Protein AF-A0A969EK80-F1 (afdb_monomer)

Structure (mmCIF, N/CA/C/O backbone):
data_AF-A0A969EK80-F1
#
_entry.id   AF-A0A969EK80-F1
#
loop_
_atom_site.group_PDB
_atom_site.id
_atom_site.type_symbol
_atom_site.label_atom_id
_atom_site.label_alt_id
_atom_site.label_comp_id
_atom_site.label_asym_id
_atom_site.label_entity_id
_atom_site.label_seq_id
_atom_site.pdbx_PDB_ins_code
_atom_site.Cartn_x
_atom_site.Cartn_y
_atom_site.Cartn_z
_atom_site.occupancy
_atom_site.B_iso_or_equiv
_atom_site.auth_seq_id
_atom_site.auth_comp_id
_atom_site.auth_asym_id
_atom_site.auth_atom_id
_atom_site.pdbx_PDB_model_num
ATOM 1 N N . LYS A 1 1 ? 2.230 -4.912 15.226 1.00 73.62 1 LYS A N 1
ATOM 2 C CA . LYS A 1 1 ? 1.645 -5.180 16.568 1.00 73.62 1 LYS A CA 1
ATOM 3 C C . LYS A 1 1 ? 0.458 -4.254 16.866 1.00 73.62 1 LYS A C 1
ATOM 5 O O . LYS A 1 1 ? -0.583 -4.773 17.233 1.00 73.62 1 LYS A O 1
ATOM 10 N N . LEU A 1 2 ? 0.560 -2.945 16.604 1.00 80.88 2 LEU A N 1
ATOM 11 C CA . LEU A 1 2 ? -0.533 -1.974 16.789 1.00 80.88 2 LEU A CA 1
ATOM 12 C C . LEU A 1 2 ? -1.799 -2.274 15.960 1.00 80.88 2 LEU A C 1
ATOM 14 O O . LEU A 1 2 ? -2.866 -2.432 16.535 1.00 80.88 2 LEU A O 1
ATOM 18 N N . ILE A 1 3 ? -1.672 -2.473 14.638 1.00 86.50 3 ILE A N 1
ATOM 19 C CA . ILE A 1 3 ? -2.818 -2.805 13.757 1.00 86.50 3 ILE A CA 1
ATOM 20 C C . ILE A 1 3 ? -3.572 -4.050 14.236 1.00 86.50 3 ILE A C 1
ATOM 22 O O . ILE A 1 3 ? -4.794 -4.103 14.173 1.00 86.50 3 ILE A O 1
ATOM 26 N N . LYS A 1 4 ? -2.843 -5.057 14.727 1.00 90.69 4 LYS A N 1
ATOM 27 C CA . LYS A 1 4 ? -3.450 -6.268 15.284 1.00 90.69 4 LYS A CA 1
ATOM 28 C C . LYS A 1 4 ? -4.295 -5.930 16.517 1.00 90.69 4 LYS A C 1
ATOM 30 O O . LYS A 1 4 ? -5.437 -6.350 16.582 1.00 90.69 4 LYS A O 1
ATOM 35 N N . ARG A 1 5 ? -3.769 -5.111 17.432 1.00 87.12 5 ARG A N 1
ATOM 36 C CA . ARG A 1 5 ? -4.482 -4.701 18.648 1.00 87.12 5 ARG A CA 1
ATOM 37 C C . ARG A 1 5 ? -5.740 -3.879 18.352 1.00 87.12 5 ARG A C 1
ATOM 39 O O . ARG A 1 5 ? -6.746 -4.103 19.007 1.00 87.12 5 ARG A O 1
ATOM 46 N N . ILE A 1 6 ? -5.688 -2.996 17.351 1.00 89.25 6 ILE A N 1
ATOM 47 C CA . ILE A 1 6 ? -6.847 -2.220 16.874 1.00 89.25 6 ILE A CA 1
ATOM 48 C C . ILE A 1 6 ? -7.945 -3.147 16.334 1.00 89.25 6 ILE A C 1
ATOM 50 O O . ILE A 1 6 ? -9.118 -2.918 16.583 1.00 89.25 6 ILE A O 1
ATOM 54 N N . LYS A 1 7 ? -7.573 -4.218 15.625 1.00 90.19 7 LYS A N 1
ATOM 55 C CA . LYS A 1 7 ? -8.531 -5.192 15.073 1.00 90.19 7 LYS A CA 1
ATOM 56 C C . LYS A 1 7 ? -9.137 -6.146 16.109 1.00 90.19 7 LYS A C 1
ATOM 58 O O . LYS A 1 7 ? -10.081 -6.849 15.780 1.00 90.19 7 LYS A O 1
ATOM 63 N N . GLU A 1 8 ? -8.556 -6.229 17.302 1.00 94.94 8 GLU A N 1
ATOM 64 C CA . GLU A 1 8 ? -8.926 -7.190 18.354 1.00 94.94 8 GLU A CA 1
ATOM 65 C C . GLU A 1 8 ? -9.609 -6.524 19.559 1.00 94.94 8 GLU A C 1
ATOM 67 O O . GLU A 1 8 ? -9.845 -7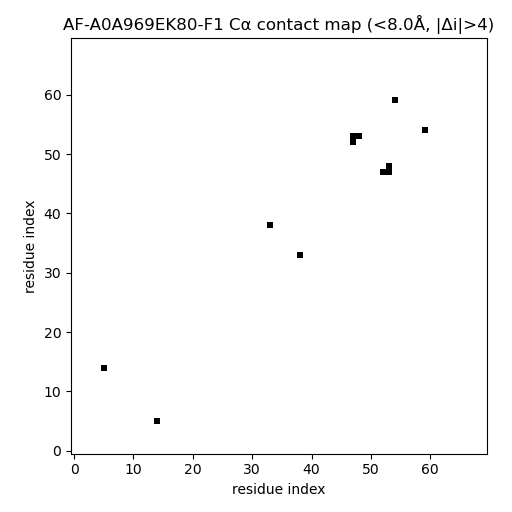.189 20.565 1.00 94.94 8 GLU A O 1
ATOM 72 N N . THR A 1 9 ? -9.851 -5.212 19.513 1.00 92.06 9 THR A N 1
ATOM 73 C CA . THR A 1 9 ? -10.467 -4.456 20.609 1.00 92.06 9 THR A CA 1
ATOM 74 C C . THR A 1 9 ? -11.861 -3.985 20.211 1.00 92.06 9 THR A C 1
ATOM 76 O O . THR A 1 9 ? -12.030 -3.451 19.120 1.00 92.06 9 THR A O 1
ATOM 79 N N . ASP A 1 10 ? -12.826 -4.136 21.119 1.00 94.25 10 ASP A N 1
ATOM 80 C CA . ASP A 1 10 ? -14.209 -3.651 20.964 1.00 94.25 10 ASP A CA 1
ATOM 81 C C . ASP A 1 10 ? -14.483 -2.391 21.814 1.00 94.25 10 ASP A C 1
ATOM 83 O O . ASP A 1 10 ? -15.616 -1.929 21.926 1.00 94.25 10 ASP A O 1
ATOM 87 N N . ASP A 1 11 ? -13.447 -1.838 22.459 1.00 96.38 11 ASP A N 1
ATOM 88 C CA . ASP A 1 11 ? -13.538 -0.593 23.228 1.00 96.38 11 ASP A CA 1
ATOM 89 C C . ASP A 1 11 ? -13.705 0.612 22.289 1.00 96.38 11 ASP A C 1
ATOM 91 O O . ASP A 1 11 ? -12.737 1.147 21.741 1.00 96.38 11 ASP A O 1
ATOM 95 N N . GLU A 1 12 ? -14.958 1.023 22.105 1.00 94.25 12 GLU A N 1
ATOM 96 C CA . GLU A 1 12 ? -15.362 2.113 21.217 1.00 94.25 12 GLU A CA 1
ATOM 97 C C . GLU A 1 12 ? -14.712 3.455 21.586 1.00 94.25 12 GLU A C 1
ATOM 99 O O . GLU A 1 12 ? -14.276 4.185 20.699 1.00 94.25 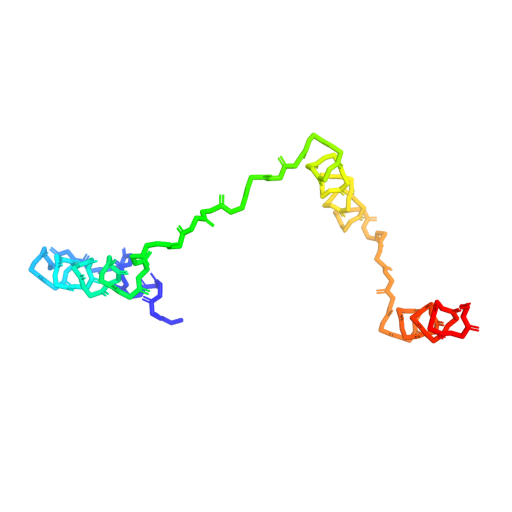12 GLU A O 1
ATOM 104 N N . LYS A 1 13 ? -14.549 3.752 22.883 1.00 95.38 13 LYS A N 1
ATOM 105 C CA . LYS A 1 13 ? -13.934 5.012 23.334 1.00 95.38 13 LYS A CA 1
ATOM 106 C C . LYS A 1 13 ? -12.460 5.072 22.963 1.00 95.38 13 LYS A C 1
ATOM 108 O O . LYS A 1 13 ? -11.974 6.105 22.514 1.00 95.38 13 LYS A O 1
ATOM 113 N N . LEU A 1 14 ? -11.744 3.962 23.135 1.00 93.69 14 LEU A N 1
ATOM 114 C CA . LEU A 1 14 ? -10.337 3.878 22.749 1.00 93.69 14 LEU A CA 1
ATOM 115 C C . LEU A 1 14 ? -10.157 4.047 21.234 1.00 93.69 14 LEU A C 1
ATOM 117 O O . LEU A 1 14 ? -9.212 4.705 20.796 1.00 93.69 14 LEU A O 1
ATOM 121 N N . LEU A 1 15 ? -11.045 3.447 20.438 1.00 94.81 15 LEU A N 1
ATOM 122 C CA . LEU A 1 15 ? -11.022 3.574 18.981 1.00 94.81 15 LEU A CA 1
ATOM 123 C C . LEU A 1 15 ? -11.330 5.006 18.530 1.00 94.81 15 LEU A C 1
ATOM 125 O O . LEU A 1 15 ? -10.657 5.506 17.631 1.00 94.81 15 LEU A O 1
ATOM 129 N N . GLU A 1 16 ? -12.292 5.671 19.171 1.00 94.69 16 GLU A N 1
ATOM 130 C CA . GLU A 1 16 ? -12.653 7.057 18.869 1.00 94.69 16 GLU A CA 1
ATOM 131 C C . GLU A 1 16 ? -11.496 8.024 19.159 1.00 94.69 16 GLU A C 1
ATOM 133 O O . GLU A 1 16 ? -11.144 8.843 18.311 1.00 94.69 16 GLU A O 1
ATOM 138 N N . GLU A 1 17 ? -10.839 7.892 20.311 1.00 93.06 17 GLU A N 1
ATOM 139 C CA . GLU A 1 17 ? -9.685 8.731 20.659 1.00 93.06 17 GLU A CA 1
ATOM 140 C C . GLU A 1 17 ? -8.485 8.476 19.734 1.00 93.06 17 GLU A C 1
ATOM 142 O O . GLU A 1 17 ? -7.820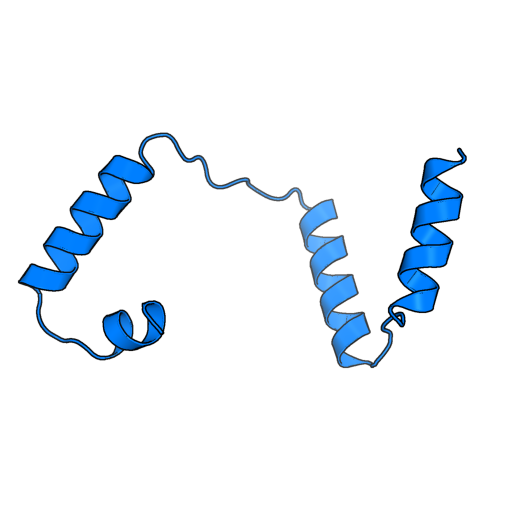 9.414 19.290 1.00 93.06 17 GLU A O 1
ATOM 147 N N . ALA A 1 18 ? -8.233 7.213 19.372 1.00 91.44 18 ALA A N 1
ATOM 148 C CA . ALA A 1 18 ? -7.203 6.877 18.393 1.00 91.44 18 ALA A CA 1
ATOM 149 C C . ALA A 1 18 ? -7.517 7.466 17.009 1.00 91.44 18 ALA A C 1
ATOM 151 O O . ALA A 1 18 ? -6.607 7.940 16.330 1.00 91.44 18 ALA A O 1
ATOM 152 N N . TYR A 1 19 ? -8.788 7.456 16.596 1.00 91.00 19 TYR A N 1
ATOM 153 C CA . TYR A 1 19 ? -9.226 8.057 15.340 1.00 91.00 19 TYR A CA 1
ATOM 154 C C . TYR A 1 19 ? -9.010 9.573 15.337 1.00 91.00 19 TYR A C 1
ATOM 156 O O . TYR A 1 19 ? -8.389 10.082 14.410 1.00 91.00 19 TYR A O 1
ATOM 164 N N . ARG A 1 20 ? -9.432 10.281 16.394 1.00 91.69 20 ARG A N 1
ATOM 165 C CA . ARG A 1 20 ? -9.243 11.738 16.524 1.00 91.69 20 ARG A CA 1
ATOM 166 C C . ARG A 1 20 ? -7.771 12.135 16.453 1.00 91.69 20 ARG A C 1
ATOM 168 O O . ARG A 1 20 ? -7.423 13.069 15.740 1.00 91.69 20 ARG A O 1
ATOM 175 N N . LEU A 1 21 ? -6.902 11.401 17.151 1.00 91.31 21 LEU A N 1
ATOM 176 C CA . LEU A 1 21 ? -5.461 11.646 17.103 1.00 91.31 21 LEU A CA 1
ATOM 177 C C . LEU A 1 21 ? -4.908 11.455 15.684 1.00 91.31 21 LEU A C 1
ATOM 179 O O . LEU A 1 21 ? -4.144 12.285 15.204 1.00 91.31 21 LEU A O 1
ATOM 183 N N . LEU A 1 22 ? -5.303 10.375 15.004 1.00 89.06 22 LEU A N 1
ATOM 184 C CA . LEU A 1 22 ? -4.866 10.110 13.633 1.00 89.06 22 LEU A CA 1
ATOM 185 C C . LEU A 1 22 ? -5.378 11.168 12.657 1.00 89.06 22 LEU A C 1
ATOM 187 O O . LEU A 1 22 ? -4.630 11.575 11.777 1.00 89.06 22 LEU A O 1
ATOM 191 N N . GLU A 1 23 ? -6.620 11.619 12.800 1.00 87.75 23 GLU A N 1
ATOM 192 C CA . GLU A 1 23 ? -7.205 12.661 11.957 1.00 87.75 23 GLU A CA 1
ATOM 193 C C . GLU A 1 23 ? -6.458 13.991 12.113 1.00 87.75 23 GLU A C 1
ATOM 195 O O . GLU A 1 23 ? -6.114 14.601 11.107 1.00 87.75 23 GLU A O 1
ATOM 200 N N . MET A 1 24 ? -6.106 14.384 13.343 1.00 89.00 24 MET A N 1
ATOM 201 C CA . MET A 1 24 ? -5.284 15.576 13.597 1.00 89.00 24 MET A CA 1
ATOM 202 C C . MET A 1 24 ? -3.882 15.467 12.984 1.00 89.00 24 MET A C 1
ATOM 204 O O . MET A 1 24 ? -3.400 16.406 12.360 1.00 89.00 24 MET A O 1
ATOM 208 N N . GLU A 1 25 ? -3.219 14.319 13.142 1.00 86.12 25 GLU A N 1
ATOM 209 C CA . GLU A 1 25 ? -1.866 14.095 12.606 1.00 86.12 25 GLU A CA 1
ATOM 210 C C . GLU A 1 25 ? -1.849 13.965 11.076 1.00 86.12 25 GLU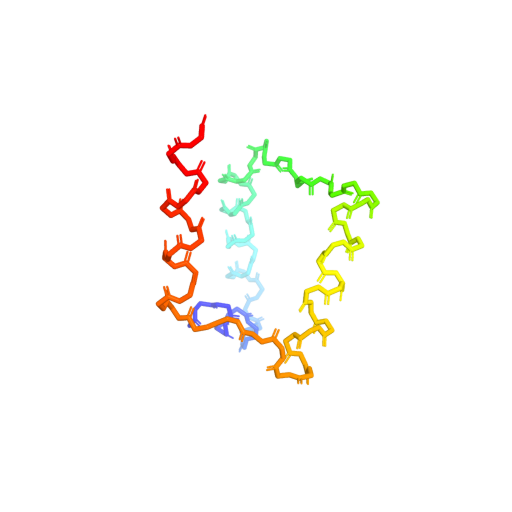 A C 1
ATOM 212 O O . GLU A 1 25 ? -0.826 14.205 10.436 1.00 86.12 25 GLU A O 1
ATOM 217 N N . THR A 1 26 ? -2.973 13.559 10.483 1.00 84.44 26 THR A N 1
ATOM 218 C CA . THR A 1 26 ? -3.110 13.360 9.035 1.00 84.44 26 THR A CA 1
ATOM 219 C C . THR A 1 26 ? -3.924 14.456 8.356 1.00 84.44 26 THR A C 1
ATOM 221 O O . THR A 1 26 ? -4.249 14.342 7.172 1.00 84.44 26 THR A O 1
ATOM 224 N N . GLU A 1 27 ? -4.215 15.551 9.059 1.00 82.56 27 GLU A N 1
ATOM 225 C CA . GLU A 1 27 ? -4.883 16.705 8.474 1.00 82.56 27 GLU A CA 1
ATOM 226 C C . GLU A 1 27 ? -4.027 17.259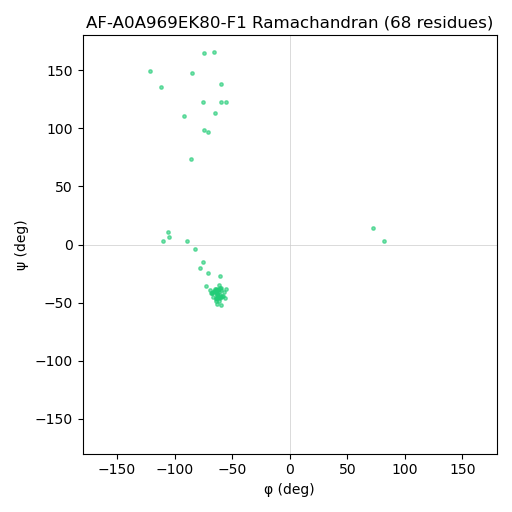 7.321 1.00 82.56 27 GLU A C 1
ATOM 228 O O . GLU A 1 27 ? -2.842 17.561 7.469 1.00 82.56 27 GLU A O 1
ATOM 233 N N . GLY A 1 28 ? -4.608 17.322 6.121 1.00 77.31 28 GLY A N 1
ATOM 234 C CA . GLY A 1 28 ? -3.894 17.716 4.902 1.00 77.31 28 GLY A CA 1
ATOM 235 C C . GLY A 1 28 ? -3.078 16.606 4.224 1.00 77.31 28 GLY A C 1
ATOM 236 O O . GLY A 1 28 ? -2.446 16.864 3.198 1.00 77.31 28 GLY A O 1
ATOM 237 N N . PHE A 1 29 ? -3.109 15.364 4.721 1.00 84.31 29 PHE A N 1
ATOM 238 C CA . PHE A 1 29 ? -2.528 14.226 4.008 1.00 84.31 29 PHE A CA 1
ATOM 239 C C . PHE A 1 29 ? -3.432 13.846 2.835 1.00 84.31 29 PHE A C 1
ATOM 241 O O . PHE A 1 29 ? -4.413 13.112 2.974 1.00 84.31 29 PHE A O 1
ATOM 248 N N . GLU A 1 30 ? -3.085 14.298 1.635 1.00 80.62 30 GLU A N 1
ATOM 249 C CA . GLU A 1 30 ? -3.744 13.806 0.433 1.00 80.62 30 GLU A CA 1
ATOM 250 C C . GLU A 1 30 ? -3.241 12.403 0.084 1.00 80.62 30 GLU A C 1
ATOM 252 O O . GLU A 1 30 ? -2.052 12.159 -0.133 1.00 80.62 30 GLU A O 1
ATOM 257 N N . THR A 1 31 ? -4.165 11.445 -0.008 1.00 82.88 31 THR A N 1
ATOM 258 C CA . THR A 1 31 ? -3.826 10.118 -0.527 1.00 82.88 31 THR A CA 1
ATOM 259 C C . THR A 1 31 ? -3.421 10.244 -1.993 1.00 82.88 31 THR A C 1
ATOM 261 O O . THR A 1 31 ? -4.280 10.496 -2.845 1.00 82.88 31 THR A O 1
ATOM 264 N N . TYR A 1 32 ? -2.147 9.988 -2.301 1.00 87.12 32 TYR A N 1
ATOM 265 C CA . TYR A 1 32 ? -1.659 9.999 -3.677 1.00 87.12 32 TYR A CA 1
ATOM 266 C C . TYR A 1 32 ? -2.470 9.039 -4.556 1.00 87.12 32 TYR A C 1
ATOM 268 O O . TYR A 1 32 ? -2.580 7.836 -4.285 1.00 87.12 32 TYR A O 1
ATOM 276 N N . LYS A 1 33 ? -3.064 9.575 -5.624 1.00 92.25 33 LYS A N 1
ATOM 277 C CA . LYS A 1 33 ? -3.827 8.790 -6.592 1.00 92.25 33 LYS A CA 1
ATOM 278 C C . LYS A 1 33 ? -2.901 8.349 -7.711 1.00 92.25 33 LYS A C 1
ATOM 280 O O . LYS A 1 33 ? -2.483 9.151 -8.537 1.00 92.25 33 LYS A O 1
ATOM 285 N N . LEU A 1 34 ? -2.628 7.048 -7.742 1.00 94.81 34 LEU A N 1
ATOM 286 C CA . LEU A 1 34 ? -1.833 6.446 -8.803 1.00 94.81 34 LEU A CA 1
ATOM 287 C C . LEU A 1 34 ? -2.487 6.662 -10.174 1.00 94.81 34 LEU A C 1
ATOM 289 O O . LEU A 1 34 ? -3.702 6.462 -10.327 1.00 94.81 34 LEU A O 1
ATOM 293 N N . THR A 1 35 ? -1.668 6.986 -11.172 1.00 97.31 35 THR A N 1
ATOM 294 C CA . THR A 1 35 ? -2.071 6.998 -12.581 1.00 97.31 35 THR A CA 1
ATOM 295 C C . THR A 1 35 ? -2.410 5.583 -13.058 1.00 97.31 35 THR A C 1
ATOM 297 O O . THR A 1 35 ? -2.088 4.584 -12.407 1.00 97.31 35 THR A O 1
ATOM 300 N N . MET A 1 36 ? -3.073 5.472 -14.211 1.00 97.25 36 MET A N 1
ATOM 301 C CA . MET A 1 36 ? -3.372 4.164 -14.807 1.00 97.25 36 MET A CA 1
ATOM 302 C C . MET A 1 36 ? -2.100 3.367 -15.112 1.00 97.25 36 MET A C 1
ATOM 304 O O . MET A 1 36 ? -2.061 2.167 -14.844 1.00 97.25 36 MET A O 1
ATOM 308 N N . ASP A 1 37 ? -1.047 4.035 -15.581 1.00 97.75 37 ASP A N 1
ATOM 309 C CA . ASP A 1 37 ? 0.229 3.389 -15.892 1.00 97.75 37 ASP A CA 1
ATOM 310 C C . ASP A 1 37 ? 0.937 2.889 -14.632 1.00 97.75 37 ASP A C 1
ATOM 312 O O . ASP A 1 37 ? 1.419 1.759 -14.602 1.00 97.75 37 ASP A O 1
ATOM 316 N N . GLN A 1 38 ? 0.923 3.675 -13.552 1.00 97.38 38 GLN A N 1
ATOM 317 C CA . GLN A 1 38 ? 1.482 3.254 -12.265 1.00 97.38 38 GLN A CA 1
ATOM 318 C C . GLN A 1 38 ? 0.734 2.044 -11.691 1.00 97.38 38 GLN A C 1
ATOM 320 O O . GLN A 1 38 ? 1.359 1.104 -11.203 1.00 97.38 38 GLN A O 1
ATOM 325 N N . LYS A 1 39 ? -0.605 2.032 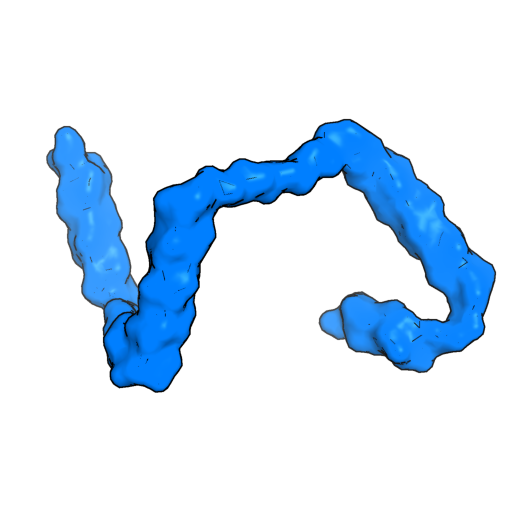-11.773 1.00 97.62 39 LYS A N 1
ATOM 326 C CA . LYS A 1 39 ? -1.413 0.874 -11.352 1.00 97.62 39 LYS A CA 1
ATOM 327 C C . LYS A 1 39 ? -1.063 -0.370 -12.163 1.00 97.62 39 LYS A C 1
ATOM 329 O O . LYS A 1 39 ? -0.827 -1.423 -11.579 1.00 97.62 39 LYS A O 1
ATOM 334 N N . LYS A 1 40 ? -0.966 -0.229 -13.488 1.00 97.94 40 LYS A N 1
ATOM 335 C CA . LYS A 1 40 ? -0.591 -1.321 -14.390 1.00 97.94 40 LYS A CA 1
ATOM 336 C C . LYS A 1 40 ? 0.796 -1.878 -14.059 1.00 97.94 40 LYS A C 1
ATOM 338 O O . LYS A 1 40 ? 0.939 -3.093 -13.966 1.00 97.94 40 LYS A O 1
ATOM 343 N N . ALA A 1 41 ? 1.781 -1.009 -13.831 1.00 96.94 41 ALA A N 1
ATOM 344 C CA . ALA A 1 41 ? 3.132 -1.417 -13.449 1.00 96.94 41 ALA A CA 1
ATOM 345 C C . ALA A 1 41 ? 3.138 -2.204 -12.126 1.00 96.94 41 ALA A C 1
ATOM 347 O O . ALA A 1 41 ? 3.752 -3.263 -12.034 1.00 96.94 41 ALA A O 1
ATOM 348 N N . ILE A 1 42 ? 2.385 -1.743 -11.121 1.00 96.44 42 ILE A N 1
ATOM 349 C CA . ILE A 1 42 ? 2.249 -2.444 -9.835 1.00 96.44 42 ILE A CA 1
ATOM 350 C C . ILE A 1 42 ? 1.593 -3.818 -10.009 1.00 96.44 42 ILE A C 1
ATOM 352 O O . ILE A 1 42 ? 2.043 -4.795 -9.403 1.00 96.44 42 ILE A O 1
ATOM 356 N N . ASP A 1 43 ? 0.533 -3.912 -10.811 1.00 97.56 43 ASP A N 1
ATOM 357 C CA . ASP A 1 43 ? -0.156 -5.178 -11.066 1.00 97.56 43 ASP A CA 1
ATOM 358 C C . ASP A 1 43 ? 0.752 -6.182 -11.786 1.00 97.56 43 ASP A C 1
ATOM 360 O O . ASP A 1 43 ? 0.768 -7.368 -11.440 1.00 97.56 43 ASP A O 1
ATOM 364 N N . GLU A 1 44 ? 1.566 -5.704 -12.725 1.00 97.00 44 GLU A N 1
ATOM 365 C CA . GLU A 1 44 ? 2.581 -6.508 -13.395 1.00 97.00 44 GLU A CA 1
ATOM 366 C C . GLU A 1 44 ? 3.649 -7.010 -12.415 1.00 97.00 44 GLU A C 1
ATOM 368 O O . GLU A 1 44 ? 3.863 -8.222 -12.328 1.00 97.00 44 GLU A O 1
ATOM 373 N N . SER A 1 45 ? 4.252 -6.129 -11.609 1.00 95.06 45 SER A N 1
ATOM 374 C CA . SER A 1 45 ? 5.239 -6.525 -10.594 1.00 95.06 45 SER A CA 1
ATOM 375 C C . SER A 1 45 ? 4.669 -7.554 -9.615 1.00 95.06 45 SER A C 1
ATOM 377 O O . SER A 1 45 ? 5.316 -8.547 -9.281 1.00 95.06 45 SER A O 1
ATOM 379 N N . ARG A 1 46 ? 3.413 -7.381 -9.185 1.00 96.06 46 ARG A N 1
ATOM 380 C CA . ARG A 1 46 ? 2.726 -8.356 -8.322 1.00 96.06 46 ARG A CA 1
ATOM 381 C C . ARG A 1 46 ? 2.566 -9.715 -9.001 1.00 96.06 46 ARG A C 1
ATOM 383 O O . ARG A 1 46 ? 2.677 -10.743 -8.331 1.00 96.06 46 ARG A O 1
ATOM 390 N N . ALA A 1 47 ? 2.288 -9.742 -10.303 1.00 97.19 47 ALA A N 1
ATOM 391 C CA . ALA A 1 47 ? 2.194 -10.981 -11.066 1.00 97.19 47 ALA A CA 1
ATOM 392 C C . ALA A 1 47 ? 3.564 -11.659 -11.240 1.00 97.19 47 ALA A C 1
ATOM 394 O O . ALA A 1 47 ? 3.642 -12.881 -11.125 1.00 97.19 47 ALA A O 1
ATOM 395 N N . GLN A 1 48 ? 4.628 -10.887 -11.466 1.00 95.62 48 GLN A N 1
ATOM 396 C CA . GLN A 1 48 ? 6.005 -11.381 -11.562 1.00 95.62 48 GLN A CA 1
ATOM 397 C C . GLN A 1 48 ? 6.456 -12.035 -10.246 1.00 95.62 48 GLN A C 1
ATOM 399 O O . GLN A 1 48 ? 6.872 -13.194 -10.250 1.00 95.62 48 GLN A O 1
ATOM 404 N N . ILE A 1 49 ? 6.237 -11.371 -9.103 1.00 93.12 49 ILE A N 1
ATOM 405 C CA . ILE A 1 49 ? 6.546 -11.923 -7.770 1.00 93.12 49 ILE A CA 1
ATOM 406 C C . ILE A 1 49 ? 5.825 -13.259 -7.548 1.00 93.12 49 ILE A C 1
ATOM 408 O O . ILE A 1 49 ? 6.439 -14.237 -7.128 1.00 93.12 49 ILE A O 1
ATOM 412 N N . LYS A 1 50 ? 4.530 -13.340 -7.886 1.00 94.56 50 LYS A N 1
ATOM 413 C CA . LYS A 1 50 ? 3.755 -14.591 -7.776 1.00 94.56 50 LYS A CA 1
ATOM 414 C C . LYS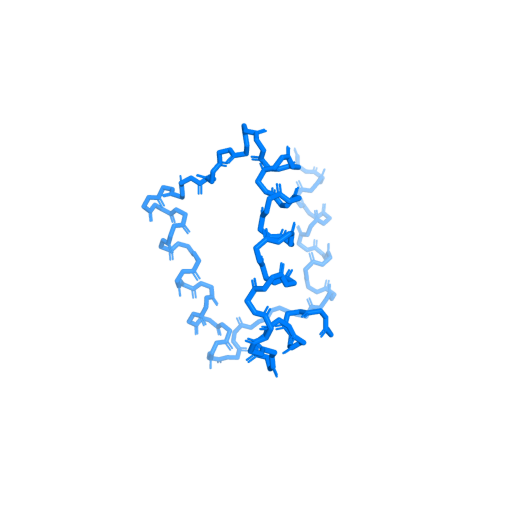 A 1 50 ? 4.309 -15.725 -8.643 1.00 94.56 50 LYS A C 1
ATOM 416 O O . LYS A 1 50 ? 4.108 -16.887 -8.306 1.00 94.56 50 LYS A O 1
ATOM 421 N N . LYS A 1 51 ? 4.980 -15.401 -9.749 1.00 96.56 51 LYS A N 1
ATOM 422 C CA . LYS A 1 51 ? 5.625 -16.360 -10.659 1.00 96.56 51 LYS A CA 1
ATOM 423 C C . LYS A 1 51 ? 7.076 -16.676 -10.273 1.00 96.56 51 LYS A C 1
ATOM 425 O O . LYS A 1 51 ? 7.737 -17.399 -11.009 1.00 96.56 51 LYS A O 1
ATOM 430 N N . GLY A 1 52 ? 7.582 -16.133 -9.161 1.00 93.31 52 GLY A N 1
ATOM 431 C CA . GLY A 1 52 ? 8.986 -16.269 -8.761 1.00 93.31 52 GLY A CA 1
ATOM 432 C C . GLY A 1 52 ? 9.954 -15.446 -9.616 1.00 93.31 52 GLY A C 1
ATOM 433 O O . GLY A 1 52 ? 11.158 -15.669 -9.569 1.00 93.31 52 GLY A O 1
ATOM 434 N N . GLN A 1 53 ? 9.440 -14.501 -10.407 1.00 94.25 53 GLN A N 1
ATOM 435 C CA . GLN A 1 53 ? 10.234 -13.575 -11.211 1.00 94.25 53 GLN A CA 1
ATOM 436 C C . GLN A 1 53 ? 10.620 -12.377 -10.338 1.00 94.25 53 GLN A C 1
ATOM 438 O O . GLN A 1 53 ? 10.033 -11.302 -10.432 1.00 94.25 53 GLN A O 1
ATOM 443 N N . SER A 1 54 ? 11.562 -12.601 -9.427 1.00 90.38 54 SER A N 1
ATOM 444 C CA . SER A 1 54 ? 12.123 -11.583 -8.538 1.00 90.38 54 SER A CA 1
ATOM 445 C C . SER A 1 54 ? 13.629 -11.488 -8.732 1.00 90.38 54 SER A C 1
ATOM 447 O O . SER A 1 54 ? 14.278 -12.495 -9.009 1.00 90.38 54 SER A O 1
ATOM 449 N N . LEU A 1 55 ? 14.178 -10.296 -8.533 1.00 90.00 55 LEU A N 1
ATOM 450 C CA . LEU A 1 55 ? 15.620 -10.078 -8.509 1.00 90.00 55 LEU A CA 1
ATOM 451 C C . LEU A 1 55 ? 16.176 -10.370 -7.112 1.00 90.00 55 LEU A C 1
ATOM 453 O O . LEU A 1 55 ? 15.493 -10.159 -6.105 1.00 90.00 55 LEU A O 1
ATOM 457 N N . THR A 1 56 ? 17.412 -10.857 -7.050 1.00 92.88 56 THR A N 1
ATOM 458 C CA . THR A 1 56 ? 18.165 -10.923 -5.798 1.00 92.88 56 THR A CA 1
ATOM 459 C C . THR A 1 56 ? 18.653 -9.535 -5.405 1.00 92.88 56 THR A C 1
ATOM 461 O O . THR A 1 56 ? 18.677 -8.602 -6.209 1.00 92.88 56 THR A O 1
ATOM 464 N N . ASN A 1 57 ? 19.072 -9.400 -4.152 1.00 90.56 57 ASN A N 1
A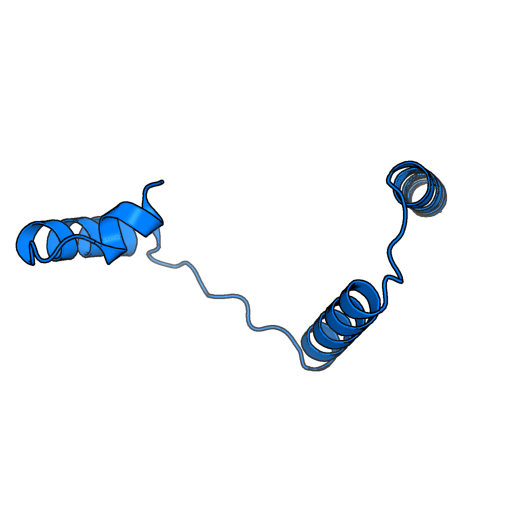TOM 465 C CA . ASN A 1 57 ? 19.590 -8.138 -3.645 1.00 90.56 57 ASN A CA 1
ATOM 466 C C . ASN A 1 57 ? 20.834 -7.676 -4.425 1.00 90.56 57 ASN A C 1
ATOM 468 O O . ASN A 1 57 ? 20.990 -6.493 -4.700 1.00 90.56 57 ASN A O 1
ATOM 472 N N . GLU A 1 58 ? 21.694 -8.613 -4.828 1.00 94.44 58 GLU A N 1
ATOM 473 C CA . GLU A 1 58 ? 22.890 -8.330 -5.626 1.00 94.44 58 GLU A CA 1
ATOM 474 C C . GLU A 1 58 ? 22.537 -7.780 -7.012 1.00 94.44 58 GLU A C 1
ATOM 476 O O . GLU A 1 58 ? 23.168 -6.832 -7.470 1.00 94.44 58 GLU A O 1
ATOM 481 N N . GLN A 1 59 ? 21.510 -8.342 -7.657 1.00 93.06 59 GLN A N 1
ATOM 482 C CA . GLN A 1 59 ? 21.040 -7.888 -8.970 1.00 93.06 59 GLN 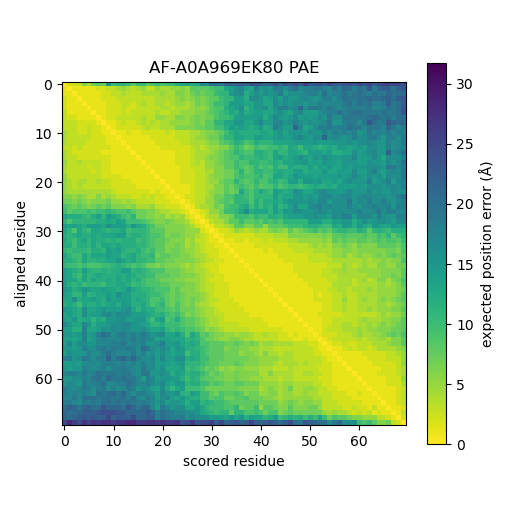A CA 1
ATOM 483 C C . GLN A 1 59 ? 20.448 -6.479 -8.885 1.00 93.06 59 GLN A C 1
ATOM 485 O O . GLN A 1 59 ? 20.816 -5.617 -9.672 1.00 93.06 59 GLN A O 1
ATOM 490 N N . VAL A 1 60 ? 19.614 -6.213 -7.874 1.00 92.12 60 VAL A N 1
ATOM 491 C CA . VAL A 1 60 ? 19.029 -4.878 -7.661 1.00 92.12 60 VAL A CA 1
ATOM 492 C C . VAL A 1 60 ? 20.103 -3.822 -7.396 1.00 92.12 60 VAL A C 1
ATOM 494 O O . VAL A 1 60 ? 20.000 -2.712 -7.915 1.00 92.12 60 VAL A O 1
ATOM 497 N N . ASN A 1 61 ? 21.130 -4.151 -6.609 1.00 92.19 61 ASN A N 1
ATOM 498 C CA . ASN A 1 61 ? 22.232 -3.226 -6.346 1.00 92.19 61 ASN A CA 1
ATOM 499 C C . ASN A 1 61 ? 23.013 -2.912 -7.627 1.00 92.19 61 ASN A C 1
ATOM 501 O O . ASN A 1 61 ? 23.212 -1.743 -7.931 1.00 92.19 61 ASN A O 1
ATOM 505 N N . SER A 1 62 ? 23.367 -3.937 -8.410 1.00 94.19 62 SER A N 1
ATOM 506 C CA . SER A 1 62 ? 24.072 -3.750 -9.684 1.00 94.19 62 SER A CA 1
ATOM 507 C C . SER A 1 62 ? 23.278 -2.883 -10.666 1.00 94.19 62 SER A C 1
ATOM 509 O O . SER A 1 62 ? 23.848 -1.993 -11.291 1.00 94.19 62 SER A O 1
ATOM 511 N N . ASP A 1 63 ? 21.970 -3.122 -10.794 1.00 92.06 63 ASP A N 1
ATOM 512 C CA . ASP A 1 63 ? 21.102 -2.336 -11.679 1.00 92.06 63 ASP A CA 1
ATOM 513 C C . ASP A 1 63 ? 20.996 -0.878 -11.201 1.00 92.06 63 ASP A C 1
ATOM 515 O O . ASP A 1 63 ? 20.981 0.052 -12.008 1.00 92.06 63 ASP A O 1
ATOM 519 N N . SER A 1 64 ? 20.942 -0.669 -9.880 1.00 90.00 64 SER A N 1
ATOM 520 C CA . SER A 1 64 ? 20.866 0.666 -9.276 1.00 90.00 64 SER A CA 1
ATOM 521 C C . SER A 1 64 ? 22.153 1.461 -9.493 1.00 90.00 64 SER A C 1
ATOM 523 O O . SER A 1 64 ? 22.078 2.645 -9.819 1.00 90.00 64 SER A O 1
ATOM 525 N N . ASP A 1 65 ? 23.313 0.814 -9.358 1.00 93.50 65 ASP A N 1
ATOM 526 C CA . ASP A 1 65 ? 24.614 1.428 -9.630 1.00 93.50 65 ASP A CA 1
ATOM 527 C C . ASP A 1 65 ? 24.706 1.855 -11.108 1.00 93.50 65 ASP A C 1
ATOM 529 O O . ASP A 1 65 ? 25.031 3.006 -11.394 1.00 93.50 65 ASP A O 1
ATOM 533 N N . GLU A 1 66 ? 24.296 0.995 -12.054 1.00 92.25 66 GLU A N 1
ATOM 534 C CA . GLU A 1 66 ? 24.284 1.338 -13.488 1.00 92.25 66 GLU A CA 1
ATOM 535 C C . GLU A 1 66 ? 23.351 2.522 -13.804 1.00 92.25 66 GLU A C 1
ATOM 537 O O . GLU A 1 66 ? 23.620 3.327 -14.697 1.00 92.25 66 GLU A O 1
ATOM 542 N N . TRP A 1 67 ? 22.227 2.639 -13.097 1.00 91.38 67 TRP A N 1
ATOM 543 C CA . TRP A 1 67 ? 21.289 3.744 -13.292 1.00 91.38 67 TRP A CA 1
ATOM 544 C C . TRP A 1 67 ? 21.817 5.071 -12.753 1.00 91.38 67 TRP A C 1
ATOM 546 O O . TRP A 1 67 ? 21.528 6.107 -13.345 1.00 91.38 67 TRP A O 1
ATOM 556 N N . LEU A 1 68 ? 22.559 5.050 -11.645 1.00 90.69 68 LEU A N 1
ATOM 557 C CA . LEU A 1 68 ? 23.128 6.249 -11.021 1.00 90.69 68 LEU A CA 1
ATOM 558 C C . LEU A 1 68 ? 24.376 6.770 -11.744 1.00 90.69 68 LEU A C 1
ATOM 560 O O . LEU A 1 68 ? 24.727 7.937 -11.583 1.00 90.69 68 LEU A O 1
ATOM 564 N N . GLU A 1 69 ? 25.039 5.926 -12.534 1.00 89.69 69 GLU A N 1
ATOM 565 C CA . GLU A 1 69 ? 26.170 6.311 -13.386 1.00 89.69 69 GLU A CA 1
ATOM 566 C C . GLU A 1 69 ? 25.748 6.942 -14.733 1.00 89.69 69 GLU A C 1
ATOM 568 O O . GLU A 1 69 ? 26.614 7.380 -15.496 1.00 89.69 69 GLU A O 1
ATOM 573 N N . LYS A 1 70 ? 24.440 7.013 -15.031 1.00 57.34 70 LYS A N 1
ATOM 574 C CA . LYS A 1 70 ? 23.867 7.671 -16.225 1.00 57.34 70 LYS A CA 1
ATOM 575 C C . LYS A 1 70 ? 23.429 9.107 -15.950 1.00 57.34 70 LYS A C 1
ATOM 577 O O . LYS A 1 70 ? 23.624 9.935 -16.871 1.00 57.34 70 LYS A O 1
#

Solvent-accessible surface area (backbone atoms only — not comparable to full-atom values): 4368 Å² total; per-residue (Å²): 113,66,72,58,53,63,76,72,56,87,58,62,69,63,52,51,54,53,47,54,53,48,49,66,76,43,64,88,65,74,78,83,78,76,50,74,66,57,49,50,52,51,53,49,54,54,52,32,50,78,71,68,60,65,80,53,73,68,55,52,50,54,54,49,52,59,61,72,76,107

Foldseek 3Di:
DVVVVLVVDPPPVVVVVVVVVVCVVCPVPDDDDDDPVRVVVVVVVVVCVVVVNDDDPVRVVVVVVVVVVD

Radius of gyration: 19.91 Å; Cα contacts (8 Å, |Δi|>4): 6; chains: 1; bounding box: 42×34×40 Å

Secondary structure (DSSP, 8-state):
-HHHHHHT---HHHHHHHHHHHHHHTTT-------HHHHHHHHHHHHHHHTT----HHHHHHHHHHHHT-

pLDDT: mean 91.16, std 6.44, range [57.34, 97.94]

Sequence (70 aa):
KLIKRIKETDDEKLLEEAYRLLEMETEGFETYKLTMDQKKAIDESRAQIKKGQSLTNEQVNSDSDEWLEK

Mean predicted aligned error: 8.79 Å